Protein AF-A0A482RHT6-F1 (afdb_monomer_lite)

Sequence (111 aa):
MCACRYDETEAVLTPQCARLLAQHAAQAPSSRAPPLADEAAHARLQWDASAHEHYFTYAAGDARASTRKQRTVYCPSPASVSERVQAANAHGFGVSIWELGQAAPFLFNAL

Structure (mmCIF, N/CA/C/O backbone):
data_AF-A0A482RHT6-F1
#
_entry.id   AF-A0A482RHT6-F1
#
loop_
_atom_site.group_PDB
_atom_site.id
_atom_site.type_symbol
_atom_site.label_atom_id
_atom_site.label_alt_id
_atom_site.label_comp_id
_atom_site.label_asym_id
_atom_site.label_entity_id
_atom_site.label_seq_id
_atom_site.pdbx_PDB_ins_code
_atom_site.Cartn_x
_atom_site.Cartn_y
_atom_site.Cartn_z
_atom_site.occupancy
_atom_site.B_iso_or_equiv
_atom_site.auth_seq_id
_atom_site.auth_comp_id
_atom_site.auth_asym_id
_atom_site.auth_atom_id
_atom_site.pdbx_PDB_model_num
ATOM 1 N N . MET A 1 1 ? 29.188 13.190 -9.339 1.00 28.38 1 MET A N 1
ATOM 2 C CA . MET A 1 1 ? 29.291 11.814 -8.809 1.00 28.38 1 MET A CA 1
ATOM 3 C C . MET A 1 1 ? 27.886 11.330 -8.507 1.00 28.38 1 MET A C 1
ATOM 5 O O . MET A 1 1 ? 27.279 11.836 -7.579 1.00 28.38 1 MET A O 1
ATOM 9 N N . CYS A 1 2 ? 27.333 10.444 -9.333 1.00 27.08 2 CYS A N 1
ATOM 10 C CA . CYS A 1 2 ? 26.031 9.828 -9.086 1.00 27.08 2 CYS A CA 1
ATOM 11 C C . CYS A 1 2 ? 26.260 8.318 -9.103 1.00 27.08 2 CYS A C 1
ATOM 13 O O . CYS A 1 2 ? 26.502 7.735 -10.156 1.00 27.08 2 CYS A O 1
ATOM 15 N N . ALA A 1 3 ? 26.307 7.727 -7.916 1.00 29.58 3 ALA A N 1
ATOM 16 C CA . ALA A 1 3 ? 26.429 6.294 -7.720 1.00 29.58 3 ALA A CA 1
ATOM 17 C C . ALA A 1 3 ? 25.350 5.891 -6.718 1.00 29.58 3 ALA A C 1
ATOM 19 O O . ALA A 1 3 ? 25.601 5.784 -5.524 1.00 29.58 3 ALA A O 1
ATOM 20 N N . CYS A 1 4 ? 24.129 5.712 -7.212 1.00 24.69 4 CYS A N 1
ATOM 21 C CA . CYS A 1 4 ? 23.105 4.987 -6.478 1.00 24.69 4 CYS A CA 1
ATOM 22 C C . CYS A 1 4 ? 23.180 3.532 -6.947 1.00 24.69 4 CYS A C 1
ATOM 24 O O . CYS A 1 4 ? 22.621 3.172 -7.980 1.00 24.69 4 CYS A O 1
ATOM 26 N N . ARG A 1 5 ? 23.946 2.718 -6.216 1.00 34.78 5 ARG A N 1
ATOM 27 C CA . ARG A 1 5 ? 23.761 1.264 -6.177 1.00 34.78 5 ARG A CA 1
ATOM 28 C C . ARG A 1 5 ? 22.965 0.939 -4.915 1.00 34.78 5 ARG A C 1
ATOM 30 O O . ARG A 1 5 ? 23.368 1.397 -3.852 1.00 34.78 5 ARG A O 1
ATOM 37 N N . TYR A 1 6 ? 21.912 0.138 -5.044 1.00 30.48 6 TYR A N 1
ATOM 38 C CA . TYR A 1 6 ? 21.394 -0.753 -3.995 1.00 30.48 6 TYR A CA 1
ATOM 39 C C . TYR A 1 6 ? 20.428 -1.744 -4.675 1.00 30.48 6 TYR A C 1
ATOM 41 O O . TYR A 1 6 ? 19.536 -1.290 -5.390 1.00 30.48 6 TYR A O 1
ATOM 49 N N . ASP A 1 7 ? 20.787 -3.018 -4.863 1.00 32.50 7 ASP A N 1
ATOM 50 C CA . ASP A 1 7 ? 20.844 -4.189 -3.951 1.00 32.50 7 ASP A CA 1
ATOM 51 C C . ASP A 1 7 ? 19.462 -4.839 -3.711 1.00 32.50 7 ASP A C 1
ATOM 53 O O . ASP A 1 7 ? 18.446 -4.166 -3.566 1.00 32.50 7 ASP A O 1
ATOM 57 N N . GLU A 1 8 ? 19.431 -6.167 -3.818 1.00 32.78 8 GLU A N 1
ATOM 58 C CA . GLU A 1 8 ? 18.332 -7.022 -4.280 1.00 32.78 8 GLU A CA 1
ATOM 59 C C . GLU A 1 8 ? 17.343 -7.477 -3.181 1.00 32.78 8 GLU A C 1
ATOM 61 O O . GLU A 1 8 ? 16.626 -8.458 -3.385 1.00 32.78 8 GLU A O 1
ATOM 66 N N . THR A 1 9 ? 17.256 -6.792 -2.033 1.00 35.66 9 THR A N 1
ATOM 67 C CA . THR A 1 9 ? 16.593 -7.354 -0.832 1.00 35.66 9 THR A CA 1
ATOM 68 C C . THR A 1 9 ? 15.539 -6.519 -0.101 1.00 35.66 9 THR A C 1
ATOM 70 O O . THR A 1 9 ? 14.846 -7.112 0.721 1.00 35.66 9 THR A O 1
ATOM 73 N N . GLU A 1 10 ? 15.319 -5.223 -0.357 1.00 37.66 10 GLU A N 1
ATOM 74 C CA . GLU A 1 10 ? 14.449 -4.432 0.544 1.00 37.66 10 GLU A CA 1
ATOM 75 C C . GLU A 1 10 ? 13.207 -3.802 -0.102 1.00 37.66 10 GLU A C 1
ATOM 77 O O . GLU A 1 10 ? 13.259 -3.075 -1.095 1.00 37.66 10 GLU A O 1
ATOM 82 N N . ALA A 1 11 ? 12.065 -4.111 0.519 1.00 39.75 11 ALA A N 1
ATOM 83 C CA . ALA A 1 11 ? 10.691 -3.762 0.178 1.00 39.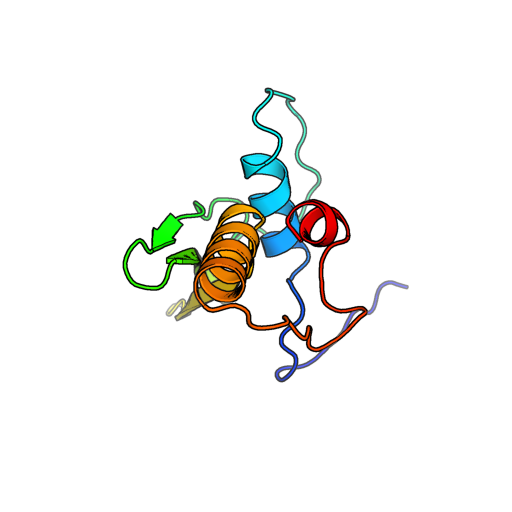75 11 ALA A CA 1
ATOM 84 C C . ALA A 1 11 ? 10.357 -2.273 0.392 1.00 39.75 11 ALA A C 1
ATOM 86 O O . ALA A 1 11 ? 9.360 -1.924 1.018 1.00 39.75 11 ALA A O 1
ATOM 87 N N . VAL A 1 12 ? 11.170 -1.372 -0.155 1.00 49.41 12 VAL A N 1
ATOM 88 C CA . VAL A 1 12 ?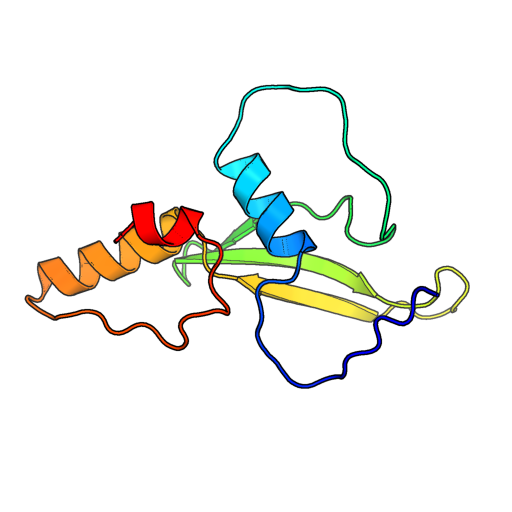 10.850 0.058 -0.185 1.00 49.41 12 VAL A CA 1
ATOM 89 C C . VAL A 1 12 ? 9.943 0.330 -1.383 1.00 49.41 12 VAL A C 1
ATOM 91 O O . VAL A 1 12 ? 10.208 -0.149 -2.490 1.00 49.41 12 VAL A O 1
ATOM 94 N N . LEU A 1 13 ? 8.888 1.134 -1.191 1.00 55.69 13 LEU A N 1
ATOM 95 C CA . LEU A 1 13 ? 8.132 1.724 -2.298 1.00 55.69 13 LEU A CA 1
ATOM 96 C C . LEU A 1 13 ? 9.125 2.350 -3.270 1.00 55.69 13 LEU A C 1
ATOM 98 O O . LEU A 1 13 ? 9.717 3.393 -2.984 1.00 55.69 13 LEU A O 1
ATOM 102 N N . THR A 1 14 ? 9.321 1.717 -4.426 1.00 64.44 14 THR A N 1
ATOM 103 C CA . THR A 1 14 ? 10.275 2.260 -5.386 1.00 64.44 14 THR A CA 1
ATOM 104 C C . THR A 1 14 ? 9.824 3.679 -5.758 1.00 64.44 14 THR A C 1
ATOM 106 O O . THR A 1 14 ? 8.614 3.951 -5.794 1.00 64.44 14 THR A O 1
ATOM 109 N N . PRO A 1 15 ? 10.744 4.604 -6.091 1.00 66.88 15 PRO A N 1
ATOM 110 C CA . PRO A 1 15 ? 10.373 5.952 -6.533 1.00 66.88 15 PRO A CA 1
ATOM 111 C C . PRO A 1 15 ? 9.362 5.951 -7.691 1.00 66.88 15 PRO A C 1
ATOM 113 O O . PRO A 1 15 ? 8.673 6.932 -7.954 1.00 66.88 15 PRO A O 1
ATOM 116 N N . GLN A 1 16 ? 9.269 4.839 -8.413 1.00 66.19 16 GLN A N 1
ATOM 117 C CA . GLN A 1 16 ? 8.269 4.590 -9.432 1.00 66.19 16 GLN A CA 1
ATOM 118 C C . GLN A 1 16 ? 6.892 4.213 -8.877 1.00 66.19 16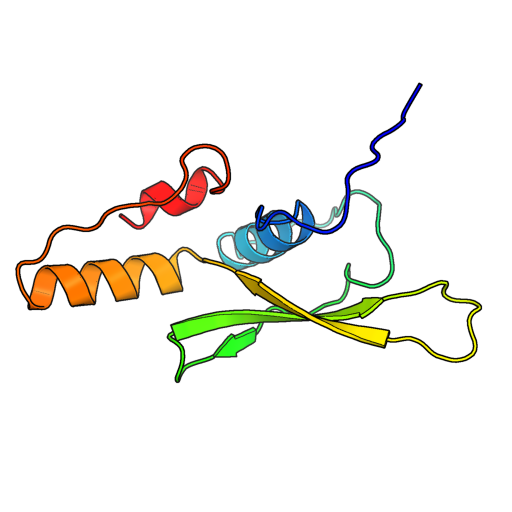 GLN A C 1
ATOM 120 O O . GLN A 1 16 ? 5.914 4.817 -9.312 1.00 66.19 16 GLN A O 1
ATOM 125 N N . CYS A 1 17 ? 6.804 3.294 -7.910 1.00 67.00 17 CYS A N 1
ATOM 126 C CA . CYS A 1 17 ? 5.542 2.974 -7.233 1.00 67.00 17 CYS A CA 1
ATOM 127 C C . CYS A 1 17 ? 4.941 4.235 -6.609 1.00 67.00 17 CYS A C 1
ATOM 129 O O . CYS A 1 17 ? 3.785 4.564 -6.856 1.00 67.00 17 CYS A O 1
ATOM 131 N N . ALA A 1 18 ? 5.760 4.993 -5.871 1.00 65.75 18 ALA A N 1
ATOM 132 C CA . ALA A 1 18 ? 5.332 6.231 -5.228 1.00 65.75 18 ALA A CA 1
ATOM 133 C C . ALA A 1 18 ? 4.804 7.261 -6.243 1.00 65.75 18 ALA A C 1
ATOM 135 O O . ALA A 1 18 ? 3.802 7.921 -5.978 1.00 65.75 18 ALA A O 1
ATOM 136 N N . ARG A 1 19 ? 5.428 7.369 -7.428 1.00 70.88 19 ARG A N 1
ATOM 137 C CA . ARG A 1 19 ? 4.960 8.249 -8.513 1.00 70.88 19 ARG A CA 1
ATOM 138 C C . ARG A 1 19 ? 3.640 7.784 -9.120 1.00 70.88 19 ARG A C 1
ATOM 140 O O . ARG A 1 19 ? 2.745 8.609 -9.260 1.00 70.88 19 ARG A O 1
ATOM 147 N N . LEU A 1 20 ? 3.509 6.503 -9.466 1.00 70.38 20 LEU A N 1
ATOM 148 C CA . LEU A 1 20 ? 2.274 5.959 -10.046 1.00 70.38 20 LEU A CA 1
ATOM 149 C C . LEU A 1 20 ? 1.098 6.104 -9.073 1.00 70.38 20 LEU A C 1
ATOM 151 O O . LEU A 1 20 ? 0.015 6.535 -9.464 1.00 70.38 20 LEU A O 1
ATOM 155 N N . LEU A 1 21 ? 1.334 5.827 -7.790 1.00 71.25 21 LEU A N 1
ATOM 156 C CA . LEU A 1 21 ? 0.354 6.022 -6.726 1.00 71.25 21 LEU A CA 1
ATOM 157 C C . LEU A 1 21 ? -0.015 7.495 -6.542 1.00 71.25 21 LEU A C 1
ATOM 159 O O . LEU A 1 21 ? -1.197 7.810 -6.449 1.00 71.25 21 LEU A O 1
ATOM 163 N N . ALA A 1 22 ? 0.964 8.403 -6.540 1.00 65.81 22 ALA A N 1
ATOM 164 C CA . ALA A 1 22 ? 0.705 9.836 -6.439 1.00 65.81 22 ALA A CA 1
ATOM 165 C C . ALA A 1 22 ? -0.064 10.373 -7.657 1.00 65.81 22 ALA A C 1
ATOM 167 O O . ALA A 1 22 ? -0.983 11.162 -7.484 1.00 65.81 22 ALA A O 1
ATOM 168 N N . GLN A 1 23 ? 0.253 9.925 -8.875 1.00 68.44 23 GLN A N 1
ATOM 169 C CA . GLN A 1 23 ? -0.493 10.277 -10.091 1.00 68.44 23 GLN A CA 1
ATOM 170 C C . GLN A 1 23 ? -1.942 9.788 -10.030 1.00 68.44 23 GLN A C 1
ATOM 172 O O . GLN A 1 23 ? -2.854 10.507 -10.430 1.00 68.44 23 GLN A O 1
ATOM 177 N N . HIS A 1 24 ? -2.158 8.578 -9.512 1.00 62.56 24 HIS A N 1
ATOM 178 C CA . HIS A 1 24 ? -3.496 8.024 -9.350 1.00 62.56 24 HIS A CA 1
ATOM 179 C C . HIS A 1 24 ? -4.283 8.717 -8.227 1.00 62.56 24 HIS A C 1
ATOM 181 O O . HIS A 1 24 ? -5.485 8.925 -8.360 1.00 62.56 24 HIS A O 1
ATOM 187 N N . ALA A 1 25 ? -3.614 9.114 -7.141 1.00 56.12 25 ALA A N 1
ATOM 188 C CA . ALA A 1 25 ? -4.211 9.899 -6.062 1.00 56.12 25 ALA A CA 1
ATOM 189 C C . ALA A 1 25 ? -4.507 11.349 -6.485 1.00 56.12 25 ALA A C 1
ATOM 191 O O . ALA A 1 25 ? -5.466 11.950 -6.011 1.00 56.12 25 ALA A O 1
ATOM 192 N N . ALA A 1 26 ? -3.698 11.909 -7.385 1.00 53.38 26 ALA A N 1
ATOM 193 C CA . ALA A 1 26 ? -3.760 13.297 -7.818 1.00 53.38 26 ALA A CA 1
ATOM 194 C C . ALA A 1 26 ? -4.317 13.446 -9.237 1.00 53.38 26 ALA A C 1
ATOM 196 O O . ALA A 1 26 ? -3.778 14.253 -9.986 1.00 53.38 26 ALA A O 1
ATOM 197 N N . GLN A 1 27 ? -5.355 12.695 -9.633 1.00 45.12 27 GLN A N 1
ATOM 198 C CA . GLN A 1 27 ? -6.000 12.853 -10.946 1.00 45.12 27 GLN A CA 1
ATOM 199 C C . GLN A 1 27 ? -6.480 14.307 -11.181 1.00 45.12 27 GLN A C 1
ATOM 201 O O . GLN A 1 27 ? -7.626 14.668 -10.935 1.00 45.12 27 GLN A O 1
ATOM 206 N N . ALA A 1 28 ? -5.563 15.125 -11.694 1.00 32.62 28 ALA A N 1
ATOM 207 C CA . ALA A 1 28 ? -5.694 16.412 -12.351 1.00 32.62 28 ALA A CA 1
ATOM 208 C C . ALA A 1 28 ? -4.571 16.470 -13.411 1.00 32.62 28 ALA A C 1
ATOM 210 O O . ALA A 1 28 ? -3.448 16.020 -13.154 1.00 32.62 28 ALA A O 1
ATOM 211 N N . PRO A 1 29 ? -4.842 16.970 -14.627 1.00 41.91 29 PRO A N 1
ATOM 212 C CA . PRO A 1 29 ? -3.926 16.830 -15.748 1.00 41.91 29 PRO A CA 1
ATOM 213 C C . PRO A 1 29 ? -2.801 17.861 -15.625 1.00 41.91 29 PRO A C 1
ATOM 215 O O . PRO A 1 29 ? -3.055 19.062 -15.594 1.00 41.91 29 PRO A O 1
ATOM 218 N N . SER A 1 30 ? -1.541 17.426 -15.595 1.00 39.44 30 SER A N 1
ATOM 219 C CA . SER A 1 30 ? -0.416 18.341 -15.800 1.00 39.44 30 SER A CA 1
ATOM 220 C C . SER A 1 30 ? 0.734 17.656 -16.530 1.00 39.44 30 SER A C 1
ATOM 222 O O . SER A 1 30 ? 1.200 16.570 -16.191 1.00 39.44 30 SER A O 1
ATOM 224 N N . SER A 1 31 ? 1.145 18.324 -17.598 1.00 39.44 31 SER A N 1
ATOM 225 C CA . SER A 1 31 ? 1.848 17.851 -18.783 1.00 39.44 31 SER A CA 1
ATOM 226 C C . SER A 1 31 ? 3.372 17.792 -18.645 1.00 39.44 31 SER A C 1
ATOM 228 O O . SER A 1 31 ? 4.087 18.253 -19.537 1.00 39.44 31 SER A O 1
ATOM 230 N N . ARG A 1 32 ? 3.921 17.265 -17.544 1.00 40.16 32 ARG A N 1
ATOM 231 C CA . ARG A 1 32 ? 5.388 17.159 -17.433 1.00 40.16 32 ARG A CA 1
ATOM 232 C C . ARG A 1 32 ? 5.852 16.038 -16.505 1.00 40.16 32 ARG A C 1
ATOM 234 O O . ARG A 1 32 ? 5.937 16.218 -15.296 1.00 40.16 32 ARG A O 1
ATOM 241 N N . ALA A 1 33 ? 6.211 14.893 -17.083 1.00 43.22 33 ALA A N 1
ATOM 242 C CA . ALA A 1 33 ? 6.933 13.837 -16.374 1.00 43.22 33 ALA A CA 1
ATOM 243 C C . ALA A 1 33 ? 8.461 14.076 -16.472 1.00 43.22 33 ALA A C 1
ATOM 245 O O . ALA A 1 33 ? 8.953 14.317 -17.578 1.00 43.22 33 ALA A O 1
ATOM 246 N N . PRO A 1 34 ? 9.225 14.041 -15.359 1.00 36.59 34 PRO A N 1
ATOM 247 C CA . PRO A 1 34 ? 10.688 14.096 -15.384 1.00 36.59 34 PRO A CA 1
ATOM 248 C C . PRO A 1 34 ? 11.297 12.726 -15.757 1.00 36.59 34 PRO A C 1
ATOM 250 O O . PRO A 1 34 ? 10.634 11.697 -15.595 1.00 36.59 34 PRO A O 1
ATOM 253 N N . PRO A 1 35 ? 12.545 12.693 -16.261 1.00 46.25 35 PRO A N 1
ATOM 254 C CA . PRO A 1 35 ? 13.060 11.549 -17.008 1.00 46.25 35 PRO A CA 1
ATOM 255 C C . PRO A 1 35 ? 13.578 10.407 -16.106 1.00 46.25 35 PRO A C 1
ATOM 257 O O . PRO A 1 35 ? 14.119 10.665 -15.033 1.00 46.25 35 PRO A O 1
ATOM 260 N N . LEU A 1 36 ? 13.484 9.170 -16.634 1.00 43.66 36 LEU A N 1
ATOM 261 C CA . LEU A 1 36 ? 14.075 7.874 -16.205 1.00 43.66 36 LEU A CA 1
ATOM 262 C C . LEU A 1 36 ? 13.248 7.041 -15.178 1.00 43.66 36 LEU A C 1
ATOM 264 O O . LEU A 1 36 ? 12.692 7.579 -14.218 1.00 43.66 36 LEU A O 1
ATOM 268 N N . ALA A 1 37 ? 13.090 5.710 -15.291 1.00 43.81 37 ALA A N 1
ATOM 269 C CA . ALA A 1 37 ? 13.697 4.674 -16.142 1.00 43.81 37 ALA A CA 1
ATOM 270 C C . ALA A 1 37 ? 12.672 4.035 -17.116 1.00 43.81 37 ALA A C 1
ATOM 272 O O . ALA A 1 37 ? 11.524 3.778 -16.751 1.00 43.81 37 ALA A O 1
ATOM 273 N N . ASP A 1 38 ? 13.110 3.801 -18.352 1.00 47.91 38 ASP A N 1
ATOM 274 C CA . ASP A 1 38 ? 12.280 3.700 -19.567 1.00 47.91 38 ASP A CA 1
ATOM 275 C C . ASP A 1 38 ? 11.285 2.520 -19.599 1.00 47.91 38 ASP A C 1
ATOM 277 O O . ASP A 1 38 ? 10.193 2.633 -20.147 1.00 47.91 38 ASP A O 1
ATOM 281 N N . GLU A 1 39 ? 11.592 1.384 -18.964 1.00 50.59 39 GLU A N 1
ATOM 282 C CA . GLU A 1 39 ? 10.776 0.173 -19.177 1.00 50.59 39 GLU A CA 1
ATOM 283 C C . GLU A 1 39 ? 9.476 0.122 -18.362 1.00 50.59 39 GLU A C 1
ATOM 285 O O . GLU A 1 39 ? 8.528 -0.567 -18.739 1.00 50.59 39 GLU A O 1
ATOM 290 N N . ALA A 1 40 ? 9.397 0.868 -17.262 1.00 50.16 40 ALA A N 1
ATOM 291 C CA . ALA A 1 40 ? 8.238 0.852 -16.372 1.00 50.16 40 ALA A CA 1
ATOM 292 C C . ALA A 1 40 ? 7.486 2.196 -16.342 1.00 50.16 40 ALA A C 1
ATOM 294 O O . ALA A 1 40 ? 6.430 2.305 -15.720 1.00 50.16 40 ALA A O 1
ATOM 295 N N . ALA A 1 41 ? 8.001 3.235 -17.012 1.00 50.91 41 ALA A N 1
ATOM 296 C CA . ALA A 1 41 ? 7.363 4.554 -17.097 1.00 50.91 41 ALA A CA 1
ATOM 297 C C . ALA A 1 41 ? 5.97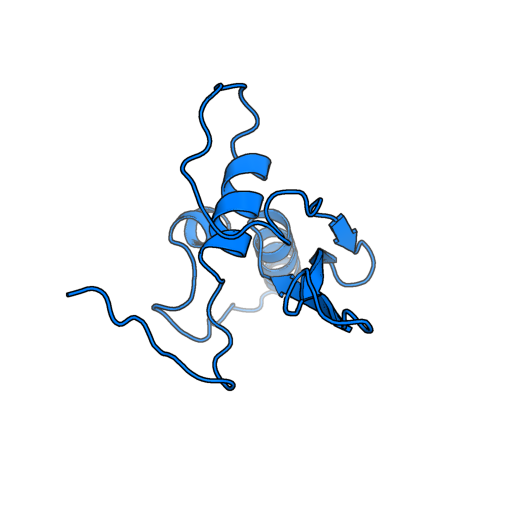3 4.515 -17.769 1.00 50.91 41 ALA A C 1
ATOM 299 O O . ALA A 1 41 ? 5.172 5.429 -17.590 1.00 50.91 41 ALA A O 1
ATOM 300 N N . HIS A 1 42 ? 5.677 3.431 -18.493 1.00 54.91 42 HIS A N 1
ATOM 301 C CA . HIS A 1 42 ? 4.397 3.168 -19.149 1.00 54.91 42 HIS A CA 1
ATOM 302 C C . HIS A 1 42 ? 3.551 2.090 -18.448 1.00 54.91 42 HIS A C 1
ATOM 304 O O . HIS A 1 42 ? 2.492 1.718 -18.960 1.00 54.91 42 HIS A O 1
ATOM 310 N N . ALA A 1 43 ? 3.997 1.562 -17.303 1.00 67.06 43 ALA A N 1
ATOM 311 C CA . ALA A 1 43 ? 3.250 0.540 -16.581 1.00 67.06 43 ALA A CA 1
ATOM 312 C C . ALA A 1 43 ? 1.974 1.146 -15.979 1.00 67.06 43 ALA A C 1
ATOM 314 O O . ALA A 1 43 ? 2.011 2.161 -15.282 1.00 67.06 43 ALA A O 1
ATOM 315 N N . ARG A 1 44 ? 0.828 0.520 -16.260 1.00 77.44 44 ARG A N 1
ATOM 316 C CA . ARG A 1 44 ? -0.462 0.931 -15.700 1.00 77.44 44 ARG A CA 1
ATOM 317 C C . ARG A 1 44 ? -0.616 0.311 -14.320 1.00 77.44 44 ARG A C 1
ATOM 319 O O . ARG A 1 44 ? -0.464 -0.900 -14.177 1.00 77.44 44 ARG A O 1
ATOM 326 N N . LEU A 1 45 ? -0.945 1.140 -13.336 1.00 81.00 45 LEU A N 1
ATOM 327 C CA . LEU A 1 45 ? -1.337 0.665 -12.018 1.00 81.00 45 LEU A CA 1
ATOM 328 C C . LEU A 1 45 ? -2.697 -0.043 -12.122 1.00 81.00 45 LEU A C 1
ATOM 330 O O . LEU A 1 45 ? -3.614 0.459 -12.774 1.00 81.00 45 LEU A O 1
ATOM 334 N N . GLN A 1 46 ? -2.805 -1.215 -11.511 1.00 86.00 46 GLN A N 1
ATOM 335 C CA . GLN A 1 46 ? -3.982 -2.076 -11.520 1.00 86.00 46 GLN A CA 1
ATOM 336 C C . GLN A 1 46 ? -4.425 -2.340 -10.083 1.00 86.00 46 GLN A C 1
ATOM 338 O O . GLN A 1 46 ? -3.587 -2.473 -9.195 1.00 86.00 46 GLN A O 1
ATOM 343 N N . TRP A 1 47 ? -5.737 -2.403 -9.862 1.00 88.94 47 TRP A N 1
ATOM 344 C CA . TRP A 1 47 ? -6.329 -2.785 -8.583 1.00 88.94 47 TRP A CA 1
ATOM 345 C C . TRP A 1 47 ? -6.667 -4.274 -8.596 1.00 88.94 47 TRP A C 1
ATOM 347 O O . TRP A 1 47 ? -7.398 -4.735 -9.477 1.00 88.94 47 TRP A O 1
ATOM 357 N N . ASP A 1 48 ? -6.151 -5.017 -7.624 1.00 90.75 48 ASP A N 1
ATOM 358 C CA . ASP A 1 48 ? -6.598 -6.369 -7.322 1.00 90.75 48 ASP A CA 1
ATOM 359 C C . ASP A 1 48 ? -7.709 -6.297 -6.270 1.00 90.75 48 ASP A C 1
ATOM 361 O O . ASP A 1 48 ? -7.457 -6.045 -5.093 1.00 90.75 48 ASP A O 1
ATOM 365 N N . ALA A 1 49 ? -8.950 -6.527 -6.701 1.00 91.50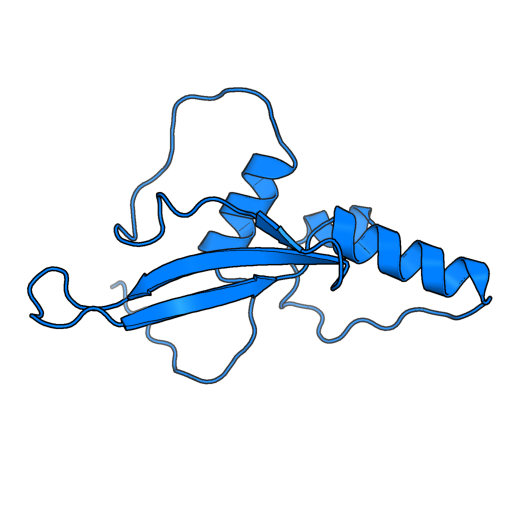 49 ALA A N 1
ATOM 366 C CA . ALA A 1 49 ? -10.115 -6.485 -5.822 1.00 91.50 49 ALA A CA 1
ATOM 367 C C . ALA A 1 49 ? -10.191 -7.659 -4.835 1.00 91.50 49 ALA A C 1
ATOM 369 O O . ALA A 1 49 ? -10.954 -7.585 -3.882 1.00 91.50 49 ALA A O 1
ATOM 370 N N . SER A 1 50 ? -9.437 -8.738 -5.062 1.00 94.00 50 SER A N 1
ATOM 371 C CA . SER A 1 50 ? -9.398 -9.887 -4.151 1.00 94.00 50 SER A CA 1
ATOM 372 C C . SER A 1 50 ? -8.375 -9.692 -3.032 1.00 94.00 50 SER A C 1
ATOM 374 O O . SER A 1 50 ? -8.643 -10.026 -1.881 1.00 94.00 50 SER A O 1
ATOM 376 N N . ALA A 1 51 ? -7.218 -9.110 -3.361 1.00 91.62 51 ALA A N 1
ATOM 377 C CA . ALA A 1 51 ? -6.153 -8.805 -2.406 1.00 91.62 51 ALA A CA 1
ATOM 378 C C . ALA A 1 51 ? -6.286 -7.408 -1.775 1.00 91.62 51 ALA A C 1
ATOM 380 O O . ALA A 1 51 ? -5.563 -7.077 -0.827 1.00 91.62 51 ALA A O 1
ATOM 381 N N . HIS A 1 52 ? -7.197 -6.586 -2.305 1.00 92.00 52 HIS A N 1
ATOM 382 C CA . HIS A 1 52 ? -7.394 -5.198 -1.906 1.00 92.00 52 HIS A CA 1
ATOM 383 C C . HIS A 1 52 ? -6.076 -4.407 -1.967 1.00 92.00 52 HIS A C 1
ATOM 385 O O . HIS A 1 52 ? -5.671 -3.750 -1.002 1.00 92.00 52 HIS A O 1
ATOM 391 N N . GLU A 1 53 ? -5.342 -4.539 -3.076 1.00 89.44 53 GLU A N 1
ATOM 392 C CA . GLU A 1 53 ? -4.015 -3.943 -3.259 1.00 89.44 53 GLU A CA 1
ATOM 393 C C . GLU A 1 53 ? -3.773 -3.485 -4.703 1.00 89.44 53 GLU A C 1
ATOM 395 O O . GLU A 1 53 ? -4.340 -4.019 -5.657 1.00 89.44 53 GLU A O 1
ATOM 400 N N . HIS A 1 54 ? -2.916 -2.473 -4.865 1.00 86.38 54 HIS A N 1
ATOM 401 C CA . HIS A 1 54 ? -2.458 -2.038 -6.177 1.00 86.38 54 HIS A CA 1
ATOM 402 C C . HIS A 1 54 ? -1.176 -2.755 -6.597 1.00 86.38 54 HIS A C 1
ATOM 404 O O . HIS A 1 54 ? -0.235 -2.915 -5.817 1.00 86.38 54 HIS A O 1
ATOM 410 N N . TYR A 1 55 ? -1.104 -3.087 -7.880 1.00 85.81 55 TYR A N 1
ATOM 411 C CA . TYR A 1 55 ? 0.082 -3.664 -8.490 1.00 85.81 55 TYR A CA 1
ATOM 412 C C . TYR A 1 55 ? 0.329 -3.097 -9.885 1.00 85.81 55 TYR A C 1
ATOM 414 O O . TYR A 1 55 ? -0.541 -2.482 -10.501 1.00 85.81 55 TYR A O 1
ATOM 422 N N . PHE A 1 56 ? 1.531 -3.301 -10.406 1.00 83.06 56 PHE A N 1
ATOM 423 C CA . PHE A 1 56 ? 1.826 -3.088 -11.818 1.00 83.06 56 PHE A CA 1
ATOM 424 C C . PHE A 1 56 ? 2.865 -4.095 -12.292 1.00 83.06 56 PHE A C 1
ATOM 426 O O . PHE A 1 56 ? 3.664 -4.612 -11.510 1.00 83.06 56 PHE A O 1
ATOM 433 N N . THR A 1 57 ? 2.861 -4.359 -13.594 1.00 81.88 57 THR A N 1
ATOM 434 C CA . THR A 1 57 ? 3.826 -5.252 -14.236 1.00 81.88 57 THR A CA 1
ATOM 435 C C . THR A 1 57 ? 4.651 -4.473 -15.246 1.00 81.88 57 THR A C 1
ATOM 437 O O . THR A 1 57 ? 4.120 -3.638 -15.980 1.00 81.88 57 THR A O 1
ATOM 440 N N . TYR A 1 58 ? 5.952 -4.739 -15.277 1.00 76.69 58 TYR A N 1
ATOM 441 C CA . TYR A 1 58 ? 6.876 -4.142 -16.227 1.00 76.69 58 TYR A CA 1
ATOM 442 C C . TYR A 1 58 ? 7.885 -5.173 -16.738 1.00 76.69 58 TYR A C 1
ATOM 444 O O . TYR A 1 58 ? 8.230 -6.138 -16.051 1.00 76.69 58 TYR A O 1
ATOM 452 N N . ALA A 1 59 ? 8.374 -4.958 -17.959 1.00 76.81 59 ALA A N 1
ATOM 453 C CA . ALA A 1 59 ? 9.515 -5.699 -18.471 1.00 76.81 59 ALA A CA 1
ATOM 454 C C . ALA A 1 59 ? 10.782 -5.175 -17.790 1.00 76.81 59 ALA A C 1
ATOM 456 O O . ALA A 1 59 ? 10.965 -3.968 -17.690 1.00 76.81 59 ALA A O 1
ATOM 457 N N . ALA A 1 60 ? 11.630 -6.073 -17.304 1.00 70.44 60 ALA A N 1
ATOM 458 C CA . ALA A 1 60 ? 12.915 -5.741 -16.721 1.00 70.44 60 ALA A CA 1
ATOM 459 C C . ALA A 1 60 ? 14.036 -6.433 -17.501 1.00 70.44 60 ALA A C 1
ATOM 461 O O . ALA A 1 60 ? 14.024 -7.656 -17.690 1.00 70.44 60 ALA A O 1
ATOM 462 N N . GLY A 1 61 ? 15.033 -5.654 -17.907 1.00 63.06 61 GLY A N 1
ATOM 463 C CA . GLY A 1 61 ? 16.268 -6.142 -18.511 1.00 63.06 61 GLY A CA 1
ATOM 464 C C . GLY A 1 61 ? 16.922 -5.080 -19.388 1.00 63.06 61 GLY A C 1
ATOM 465 O O . GLY A 1 61 ? 16.443 -3.956 -19.489 1.00 63.06 61 GLY A O 1
ATOM 466 N N . ASP A 1 62 ? 18.034 -5.427 -20.033 1.00 63.69 62 ASP A N 1
ATOM 467 C CA . ASP A 1 62 ? 18.556 -4.594 -21.117 1.00 63.69 62 ASP A CA 1
ATOM 468 C C . ASP A 1 62 ? 17.563 -4.648 -22.289 1.00 63.69 62 ASP A C 1
ATOM 470 O O . ASP A 1 62 ? 17.177 -5.734 -22.732 1.00 63.69 62 ASP A O 1
ATOM 474 N N . ALA A 1 63 ? 17.173 -3.487 -22.820 1.00 63.91 63 ALA A N 1
ATOM 475 C CA . ALA A 1 63 ? 16.309 -3.380 -23.993 1.00 63.91 63 ALA A CA 1
ATOM 476 C C . ALA A 1 63 ? 16.858 -4.149 -25.214 1.00 63.91 63 ALA A C 1
ATOM 478 O O . ALA A 1 63 ? 16.088 -4.487 -26.116 1.00 63.91 63 ALA A O 1
ATOM 479 N N . ARG A 1 64 ? 18.172 -4.430 -25.237 1.00 59.19 64 ARG A N 1
ATOM 480 C CA . ARG A 1 64 ? 18.889 -5.192 -26.271 1.00 59.19 64 ARG A CA 1
ATOM 481 C C . ARG A 1 64 ? 19.011 -6.696 -25.982 1.00 59.19 64 ARG A C 1
ATOM 483 O O . ARG A 1 64 ? 19.510 -7.423 -26.839 1.00 59.19 64 ARG A O 1
ATOM 490 N N . ALA A 1 65 ? 18.586 -7.180 -24.814 1.00 63.84 65 ALA A N 1
ATOM 491 C CA . ALA A 1 65 ? 18.624 -8.603 -24.484 1.00 63.84 65 ALA A CA 1
ATOM 492 C C . ALA A 1 65 ? 17.485 -9.365 -25.184 1.00 63.84 65 ALA A C 1
ATOM 494 O O . ALA A 1 65 ? 16.341 -8.914 -25.220 1.00 63.84 65 ALA A O 1
ATOM 495 N N . SER A 1 66 ? 17.787 -10.558 -25.704 1.00 61.44 66 SER A N 1
ATOM 496 C CA . SER A 1 66 ? 16.824 -11.408 -26.424 1.00 61.44 66 SER A CA 1
ATOM 497 C C . SER A 1 66 ? 15.691 -11.949 -25.544 1.00 61.44 66 SER A C 1
ATOM 499 O O . SER A 1 66 ? 14.681 -12.413 -26.062 1.00 61.44 66 SER A O 1
ATOM 501 N N . THR A 1 67 ? 15.839 -11.894 -24.218 1.00 63.38 67 THR A N 1
ATOM 502 C CA . THR A 1 67 ? 14.822 -12.323 -23.252 1.00 63.38 67 THR A CA 1
ATOM 503 C C . THR A 1 67 ? 14.630 -11.231 -22.204 1.00 63.38 67 THR A C 1
ATOM 505 O O . THR A 1 67 ? 15.511 -11.011 -21.374 1.00 63.38 67 THR A O 1
ATOM 508 N N . ARG A 1 68 ? 13.479 -10.546 -22.221 1.00 67.00 68 ARG A N 1
ATOM 509 C CA . ARG A 1 68 ? 13.079 -9.633 -21.137 1.00 67.00 68 ARG A CA 1
ATOM 510 C C . ARG A 1 68 ? 12.305 -10.399 -20.074 1.00 67.00 68 ARG A C 1
ATOM 512 O O . ARG A 1 68 ? 11.380 -11.143 -20.399 1.00 67.00 68 ARG A O 1
ATOM 519 N N . LYS A 1 69 ? 12.649 -10.197 -18.803 1.00 76.25 69 LYS A N 1
ATOM 520 C CA . LYS A 1 69 ? 11.945 -10.827 -17.682 1.00 76.25 69 LYS A CA 1
ATOM 521 C C . LYS A 1 69 ? 10.809 -9.914 -17.233 1.00 76.25 69 LYS A C 1
ATOM 523 O O . LYS A 1 69 ? 11.056 -8.767 -16.883 1.00 76.25 69 LYS A O 1
ATOM 528 N N . GLN A 1 70 ? 9.576 -10.409 -17.218 1.00 79.50 70 GLN A N 1
ATOM 529 C CA . GLN A 1 70 ? 8.459 -9.671 -16.623 1.00 79.50 70 GLN A CA 1
ATOM 530 C C . GLN A 1 70 ? 8.597 -9.664 -15.097 1.00 79.50 70 GLN A C 1
ATOM 532 O O . GLN A 1 70 ? 8.939 -10.685 -14.495 1.00 79.50 70 GLN A O 1
ATOM 537 N N . ARG A 1 71 ? 8.360 -8.509 -14.476 1.00 80.88 71 ARG A N 1
ATOM 538 C CA . ARG A 1 71 ? 8.330 -8.331 -13.022 1.00 80.88 71 ARG A CA 1
ATOM 539 C C . ARG A 1 71 ? 7.028 -7.652 -12.626 1.00 80.88 71 ARG A C 1
ATOM 541 O O . ARG A 1 71 ? 6.654 -6.647 -13.226 1.00 80.88 71 ARG A O 1
ATOM 548 N N . THR A 1 72 ? 6.383 -8.182 -11.597 1.00 82.88 72 THR A N 1
ATOM 549 C CA . THR A 1 72 ? 5.178 -7.604 -10.998 1.00 82.88 72 THR A CA 1
ATOM 550 C C . THR A 1 72 ? 5.524 -7.071 -9.618 1.00 82.88 72 THR A C 1
ATOM 552 O O . THR A 1 72 ? 6.203 -7.747 -8.847 1.00 82.88 72 THR A O 1
ATOM 555 N N . VAL A 1 73 ? 5.089 -5.849 -9.326 1.00 82.38 73 VAL A N 1
ATOM 556 C CA . VAL A 1 73 ? 5.318 -5.174 -8.047 1.00 82.38 73 VAL A CA 1
ATOM 557 C C . VAL A 1 73 ? 3.974 -4.873 -7.415 1.00 82.38 73 VAL A C 1
ATOM 559 O O . VAL A 1 73 ? 3.121 -4.260 -8.054 1.00 82.38 73 VAL A O 1
ATOM 562 N N . TYR A 1 74 ? 3.824 -5.293 -6.164 1.00 85.00 74 TYR A N 1
ATOM 563 C CA . TYR A 1 74 ? 2.684 -5.009 -5.300 1.00 85.00 74 TYR A CA 1
ATOM 564 C C . TYR A 1 74 ? 3.094 -3.921 -4.320 1.00 85.00 74 TYR A C 1
ATOM 566 O O . TYR A 1 74 ? 4.226 -3.929 -3.825 1.00 85.00 74 TYR A O 1
ATOM 574 N N . CYS A 1 75 ? 2.224 -2.941 -4.101 1.00 81.88 75 CYS A N 1
ATOM 575 C CA . CYS A 1 75 ? 2.562 -1.825 -3.236 1.00 81.88 75 CYS A CA 1
ATOM 576 C C . CYS A 1 75 ? 1.342 -1.227 -2.526 1.00 81.88 75 CYS A C 1
ATOM 578 O O . CYS A 1 75 ? 0.256 -1.135 -3.113 1.00 81.88 75 CYS A O 1
ATOM 580 N N . PRO A 1 76 ? 1.528 -0.734 -1.286 1.00 86.62 76 PRO A N 1
ATOM 581 C CA . PRO A 1 76 ? 0.462 -0.084 -0.550 1.00 86.62 76 PRO A CA 1
ATOM 582 C C . PRO A 1 76 ? 0.081 1.247 -1.204 1.00 86.62 76 PRO A C 1
ATOM 584 O O . PRO A 1 76 ? 0.919 2.033 -1.638 1.00 86.62 76 PRO A O 1
ATOM 587 N N . SER A 1 77 ? -1.217 1.510 -1.214 1.00 85.88 77 SER A N 1
ATOM 588 C CA . SER A 1 77 ? -1.886 2.685 -1.762 1.00 85.88 77 SER A CA 1
ATOM 589 C C . SER A 1 77 ? -2.825 3.287 -0.712 1.00 85.88 77 SER A C 1
ATOM 591 O O . SER A 1 77 ? -3.210 2.578 0.218 1.00 85.88 77 SER A O 1
ATOM 593 N N . PRO A 1 78 ? -3.279 4.545 -0.857 1.00 87.00 78 PRO A N 1
ATOM 594 C CA . PRO A 1 78 ? -4.253 5.116 0.074 1.00 87.00 78 PRO A CA 1
ATOM 595 C C . PRO A 1 78 ? -5.532 4.275 0.174 1.00 87.00 78 PRO A C 1
ATOM 597 O O . PRO A 1 78 ? -6.040 4.063 1.268 1.00 87.00 78 PRO A O 1
ATOM 600 N N . ALA A 1 79 ? -6.004 3.728 -0.952 1.00 88.44 79 ALA A N 1
ATOM 601 C CA . ALA A 1 79 ? -7.164 2.838 -0.983 1.00 88.44 79 ALA A CA 1
ATOM 602 C C . ALA A 1 79 ? -6.915 1.548 -0.184 1.00 88.44 79 ALA A C 1
ATOM 604 O O . ALA A 1 79 ? -7.672 1.226 0.726 1.00 88.44 79 ALA A O 1
ATOM 605 N N . SER A 1 80 ? -5.807 0.854 -0.459 1.00 90.88 80 SER A N 1
ATOM 606 C CA . SER A 1 80 ? -5.475 -0.408 0.215 1.00 90.88 80 SER A CA 1
ATOM 607 C C . SER A 1 80 ? -5.204 -0.237 1.714 1.00 90.88 80 SER A C 1
ATOM 609 O O . SER A 1 80 ? -5.488 -1.146 2.494 1.00 90.88 80 SER A O 1
ATOM 611 N N . VAL A 1 81 ? -4.648 0.909 2.128 1.00 92.19 81 VAL A N 1
ATOM 612 C CA . VAL A 1 81 ? -4.469 1.265 3.544 1.00 92.19 81 VAL A CA 1
ATOM 613 C C . VAL A 1 81 ? -5.822 1.555 4.187 1.00 92.19 81 VAL A C 1
ATOM 615 O O . VAL A 1 81 ? -6.135 0.951 5.210 1.00 92.19 81 VAL A O 1
ATOM 618 N N . SER A 1 82 ? -6.651 2.397 3.563 1.00 93.62 82 SER A N 1
ATOM 619 C CA . SER A 1 82 ? -7.966 2.760 4.099 1.00 93.62 82 SER A CA 1
ATOM 620 C C . SER A 1 82 ? -8.861 1.537 4.300 1.00 93.62 82 SER A C 1
ATOM 622 O O . SER A 1 82 ? -9.472 1.398 5.355 1.00 93.62 82 SER A O 1
ATOM 624 N N . GLU A 1 83 ? -8.892 0.603 3.349 1.00 94.88 83 GLU A N 1
ATOM 625 C CA . GLU A 1 83 ? -9.695 -0.620 3.480 1.00 94.88 83 GLU A CA 1
ATOM 626 C C . GLU A 1 83 ? -9.210 -1.525 4.624 1.00 94.88 83 GLU A C 1
ATOM 628 O O . GLU A 1 83 ? -10.026 -2.073 5.367 1.00 94.88 83 GLU A O 1
ATOM 633 N N . ARG A 1 84 ? -7.892 -1.628 4.846 1.00 95.31 84 ARG A N 1
ATOM 634 C CA . ARG A 1 84 ? -7.334 -2.378 5.989 1.00 95.31 84 ARG A CA 1
ATOM 635 C C . ARG A 1 84 ? -7.656 -1.709 7.324 1.00 95.31 84 ARG A C 1
ATOM 637 O O . ARG A 1 84 ? -7.986 -2.402 8.283 1.00 95.31 84 ARG A O 1
ATOM 644 N N . VAL A 1 85 ? -7.606 -0.379 7.385 1.00 95.69 85 VAL A N 1
ATOM 645 C CA . VAL A 1 85 ? -7.992 0.395 8.575 1.00 95.69 85 VAL A CA 1
ATOM 646 C C . VAL A 1 85 ? -9.486 0.243 8.861 1.00 95.69 85 VAL A C 1
ATOM 648 O O . VAL A 1 85 ? -9.871 0.005 10.003 1.00 95.69 85 VAL A O 1
ATOM 651 N N . GLN A 1 86 ? -10.339 0.304 7.836 1.00 95.69 86 GLN A N 1
ATOM 652 C CA . GLN A 1 86 ? -11.778 0.065 7.975 1.00 95.69 86 GLN A CA 1
ATOM 653 C C . GLN A 1 86 ? -12.069 -1.344 8.498 1.00 95.69 86 GLN A C 1
ATOM 655 O O . GLN A 1 86 ? -12.876 -1.495 9.414 1.00 95.69 86 GLN A O 1
ATOM 660 N N . ALA A 1 87 ? -11.381 -2.362 7.973 1.00 95.88 87 ALA A N 1
ATOM 661 C CA . ALA A 1 87 ? -11.502 -3.731 8.462 1.00 95.88 87 ALA A CA 1
ATOM 662 C C . ALA A 1 87 ? -11.066 -3.853 9.932 1.00 95.88 87 ALA A C 1
ATOM 664 O O . ALA A 1 87 ? -11.787 -4.437 10.739 1.00 95.88 87 ALA A O 1
ATOM 665 N N . ALA A 1 88 ? -9.933 -3.255 10.313 1.00 97.06 88 ALA A N 1
ATOM 666 C CA . ALA A 1 88 ? -9.476 -3.243 11.703 1.00 97.06 88 ALA A CA 1
ATOM 667 C C . ALA A 1 88 ? -10.500 -2.566 12.630 1.00 97.06 88 ALA A C 1
ATOM 669 O O . ALA A 1 88 ? -10.891 -3.147 13.644 1.00 97.06 88 ALA A O 1
ATOM 670 N N . ASN A 1 89 ? -11.013 -1.397 12.237 1.00 96.25 89 ASN A N 1
ATOM 671 C CA . ASN A 1 89 ? -12.030 -0.661 12.986 1.00 96.25 89 ASN A CA 1
ATOM 672 C C . ASN A 1 89 ? -13.329 -1.461 13.149 1.00 96.25 89 ASN A C 1
ATOM 674 O O . ASN A 1 89 ? -13.894 -1.486 14.241 1.00 96.25 89 ASN A O 1
ATOM 678 N N . ALA A 1 90 ? -13.783 -2.156 12.100 1.00 97.56 90 ALA A N 1
ATOM 679 C CA . ALA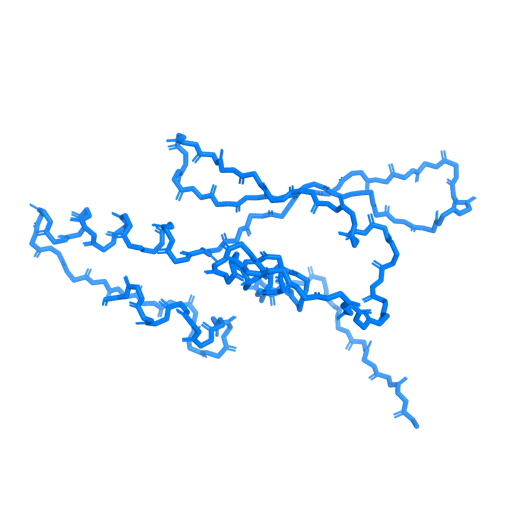 A 1 90 ? -14.990 -2.984 12.143 1.00 97.56 90 ALA A CA 1
ATOM 680 C C . ALA A 1 90 ? -14.897 -4.127 13.171 1.00 97.56 90 ALA A C 1
ATOM 682 O O . ALA A 1 90 ? -15.916 -4.563 13.706 1.00 97.56 90 ALA A O 1
ATOM 683 N N . HIS A 1 91 ? -13.682 -4.585 13.474 1.00 97.31 91 HIS A N 1
ATOM 684 C CA . HIS A 1 91 ? -13.418 -5.632 14.458 1.00 97.31 91 HIS A CA 1
ATOM 685 C C . HIS A 1 91 ? -12.874 -5.106 15.799 1.00 97.31 91 HIS A C 1
ATOM 687 O O . HIS A 1 91 ? -12.621 -5.900 16.704 1.00 97.31 91 HIS A O 1
ATOM 693 N N . GLY A 1 92 ? -12.716 -3.786 15.959 1.00 96.81 92 GLY A N 1
ATOM 694 C CA . GLY A 1 92 ? -12.174 -3.171 17.175 1.00 96.81 92 GLY A CA 1
ATOM 695 C C . GLY A 1 92 ? -10.673 -3.408 17.382 1.00 96.81 92 GLY A C 1
ATOM 696 O O . GLY A 1 92 ? -10.202 -3.394 18.519 1.00 96.81 92 GLY A O 1
ATOM 697 N N . PHE A 1 93 ? -9.920 -3.652 16.307 1.00 97.56 93 PHE A N 1
ATOM 698 C CA . PHE A 1 93 ? -8.475 -3.870 16.347 1.00 97.56 93 PHE A CA 1
ATOM 699 C C . PHE A 1 93 ? -7.688 -2.579 16.111 1.00 97.56 93 PHE A C 1
ATOM 701 O O . PHE A 1 93 ? -8.115 -1.692 15.375 1.00 97.56 93 PHE A O 1
ATOM 708 N N . GLY A 1 94 ? -6.495 -2.506 16.703 1.00 94.56 94 GLY A N 1
ATOM 709 C CA . GLY A 1 94 ? -5.494 -1.503 16.343 1.00 94.56 94 GLY A CA 1
ATOM 710 C C . GLY A 1 94 ? -4.692 -1.915 15.106 1.00 94.56 94 GLY A C 1
ATOM 711 O O . GLY A 1 94 ? -4.604 -3.097 14.775 1.00 94.56 94 GLY A O 1
ATOM 712 N N . VAL A 1 95 ? -4.068 -0.936 14.449 1.00 93.75 95 VAL A N 1
ATOM 713 C CA . VAL A 1 95 ? -3.164 -1.148 13.308 1.00 93.75 95 VAL A CA 1
ATOM 714 C C . VAL A 1 95 ? -1.728 -0.862 13.740 1.00 93.75 95 VAL A C 1
ATOM 716 O O . VAL A 1 95 ? -1.461 0.123 14.426 1.00 93.75 95 VAL A O 1
ATOM 719 N N . SER A 1 96 ? -0.795 -1.711 13.317 1.00 92.75 96 SER A N 1
ATOM 720 C CA . SER A 1 96 ? 0.643 -1.457 13.399 1.00 92.75 96 SER A CA 1
ATOM 721 C C . SER A 1 96 ? 1.233 -1.349 11.993 1.00 92.75 96 SER A C 1
ATOM 723 O O . SER A 1 96 ? 0.755 -1.982 11.053 1.00 92.75 96 SER A O 1
ATOM 725 N N . ILE A 1 97 ? 2.261 -0.514 11.839 1.00 89.31 97 ILE A N 1
ATOM 726 C CA . ILE A 1 97 ? 2.927 -0.260 10.557 1.00 89.31 97 ILE A CA 1
ATOM 727 C C . ILE A 1 97 ? 4.386 -0.673 10.682 1.00 89.31 97 ILE A C 1
ATOM 729 O O . ILE A 1 97 ? 5.066 -0.272 11.627 1.00 89.31 97 ILE A O 1
ATOM 733 N N . TRP A 1 98 ? 4.862 -1.442 9.706 1.00 87.38 98 TRP A N 1
ATOM 734 C CA . TRP A 1 98 ? 6.253 -1.860 9.590 1.00 87.38 98 TRP A CA 1
ATOM 735 C C . TRP A 1 98 ? 6.789 -1.500 8.193 1.00 87.38 98 TRP A C 1
ATOM 737 O O . TRP A 1 98 ? 6.227 -1.958 7.205 1.00 87.38 98 TRP A O 1
ATOM 747 N N . GLU A 1 99 ? 7.832 -0.691 8.023 1.00 82.00 99 GLU A N 1
ATOM 748 C CA . GLU A 1 99 ? 8.505 0.176 9.000 1.00 82.00 99 GLU A CA 1
ATOM 749 C C . GLU A 1 99 ? 8.346 1.661 8.639 1.00 82.00 99 GLU A C 1
ATOM 751 O O . GLU A 1 99 ? 8.081 2.044 7.492 1.00 82.00 99 GLU A O 1
ATOM 756 N N . LEU A 1 100 ? 8.512 2.523 9.643 1.00 79.62 100 LEU A N 1
ATOM 757 C CA . LEU A 1 100 ? 8.562 3.964 9.428 1.00 79.62 100 LEU A CA 1
ATOM 758 C C . LEU A 1 100 ? 9.833 4.312 8.642 1.00 79.62 100 LEU A C 1
ATOM 760 O O . LEU A 1 100 ? 10.930 3.939 9.037 1.00 79.62 100 LEU A O 1
ATOM 764 N N . GLY A 1 101 ? 9.674 5.047 7.540 1.00 78.56 101 GLY A N 1
ATOM 765 C CA . GLY A 1 101 ? 10.770 5.412 6.632 1.00 78.56 101 GLY A CA 1
ATOM 766 C C . GLY A 1 101 ? 10.700 4.736 5.260 1.00 78.56 101 GLY A C 1
ATOM 767 O O . GLY A 1 101 ? 11.254 5.274 4.306 1.00 78.56 101 GLY A O 1
ATOM 768 N N . GLN A 1 102 ? 9.952 3.634 5.125 1.00 77.62 102 GLN A N 1
ATOM 769 C CA . GLN A 1 102 ? 9.704 2.984 3.827 1.00 77.62 102 GLN A CA 1
ATOM 770 C C . GLN A 1 102 ? 8.416 3.471 3.148 1.00 77.62 102 GLN A C 1
ATOM 772 O O . GLN A 1 102 ? 8.296 3.448 1.920 1.00 77.62 102 GLN A O 1
ATOM 777 N N . ALA A 1 103 ? 7.442 3.914 3.947 1.00 75.69 103 ALA A N 1
ATOM 778 C CA . ALA A 1 103 ? 6.163 4.404 3.456 1.00 75.69 103 ALA A CA 1
ATOM 779 C C . ALA A 1 103 ? 6.279 5.817 2.865 1.00 75.69 103 ALA A C 1
ATOM 781 O O . ALA A 1 103 ? 6.917 6.706 3.433 1.00 75.69 103 ALA A O 1
ATOM 782 N N . ALA A 1 104 ? 5.587 6.052 1.749 1.00 78.25 104 ALA A N 1
ATOM 783 C CA . ALA A 1 104 ? 5.433 7.399 1.220 1.00 78.25 104 ALA A CA 1
ATOM 784 C C . ALA A 1 104 ? 4.561 8.250 2.171 1.00 78.25 104 ALA A C 1
ATOM 786 O O . ALA A 1 104 ? 3.516 7.765 2.613 1.00 78.25 104 ALA A O 1
ATOM 787 N N . PRO A 1 105 ? 4.912 9.526 2.444 1.00 80.50 105 PRO A N 1
ATOM 788 C CA . PRO A 1 105 ? 4.202 10.352 3.426 1.00 80.50 105 PRO A CA 1
ATOM 789 C C . PRO A 1 105 ? 2.688 10.479 3.202 1.00 80.50 105 PRO A C 1
ATOM 791 O O . PRO A 1 105 ? 1.929 10.592 4.157 1.00 80.50 105 PRO A O 1
ATOM 794 N N . PHE A 1 106 ? 2.223 10.420 1.951 1.00 79.06 106 PHE A N 1
ATOM 795 C CA . PHE A 1 106 ? 0.796 10.526 1.635 1.00 79.06 106 PHE A CA 1
ATOM 796 C C . PHE A 1 106 ? -0.035 9.327 2.125 1.00 79.06 106 PHE A C 1
ATOM 798 O O . PHE A 1 106 ? -1.252 9.448 2.229 1.00 79.06 106 PHE A O 1
ATOM 805 N N . LEU A 1 107 ? 0.587 8.178 2.418 1.00 81.88 107 LEU A N 1
ATOM 806 C CA . LEU A 1 107 ? -0.122 6.992 2.909 1.00 81.88 107 LEU A CA 1
ATOM 807 C C . LEU A 1 107 ? -0.657 7.185 4.330 1.00 81.88 107 LEU A C 1
ATOM 809 O O . LEU A 1 107 ? -1.685 6.608 4.667 1.00 81.88 107 LEU A O 1
ATOM 813 N N . PHE A 1 108 ? -0.015 8.035 5.135 1.00 85.50 108 PHE A N 1
ATOM 814 C CA . PHE A 1 108 ? -0.462 8.327 6.499 1.00 85.50 108 PHE A CA 1
ATOM 815 C C . PHE A 1 108 ? -1.774 9.121 6.542 1.00 85.50 108 PHE A C 1
ATOM 817 O O . PHE A 1 108 ? -2.456 9.097 7.556 1.00 85.50 108 PHE A O 1
ATOM 824 N N . ASN A 1 109 ? -2.172 9.764 5.438 1.00 86.69 109 ASN A N 1
ATOM 825 C CA . ASN A 1 109 ? -3.477 10.424 5.336 1.00 86.69 109 ASN A CA 1
ATOM 826 C C . ASN A 1 109 ? -4.647 9.427 5.263 1.00 86.69 109 ASN A C 1
ATOM 828 O O . ASN A 1 109 ? -5.797 9.842 5.362 1.00 86.69 109 ASN A O 1
ATOM 832 N N . ALA A 1 110 ? -4.364 8.145 5.011 1.00 82.88 110 ALA A N 1
ATOM 833 C CA . ALA A 1 110 ? -5.363 7.085 4.906 1.00 82.88 110 ALA A CA 1
ATOM 834 C C . ALA A 1 110 ? -5.511 6.252 6.194 1.00 82.88 110 ALA A C 1
ATOM 836 O O . ALA A 1 110 ? -6.245 5.261 6.177 1.00 82.88 110 ALA A O 1
ATOM 837 N N . LEU A 1 111 ? -4.792 6.622 7.262 1.00 83.56 111 LEU A N 1
ATOM 838 C CA . LEU A 1 111 ? -4.887 6.019 8.594 1.00 83.56 111 LEU A CA 1
ATOM 839 C C . LEU A 1 111 ? -5.991 6.658 9.437 1.00 83.56 111 LEU A C 1
ATOM 841 O O . LEU A 1 111 ? -6.247 7.869 9.254 1.00 83.56 111 LEU A O 1
#

Foldseek 3Di:
DDDDDDDDDDDFCPPLNVVLLVCVVPPDDDDDDDDDDDFCPPWHWDADPVLQWIKTKTFDDPPPDPDTDIDMDIDDHLRSLLVVVVVCVVVVHDDDDPDPPRDDPVNVVSD

Secondary structure (DSSP, 8-state):
-------TT-----HHHHHHHHHHHT-S----PPP--TTTTTPPPEEETTTTEEEEEEEES-TTSS-PEEEEEEE--HHHHHHHHHHHHHHT-----S-TTTS-GGGGGG-

pLDDT: mean 70.21, std 20.93, range [24.69, 97.56]

Radius of gyration: 16.2 Å; chains: 1; bounding box: 44×31×44 Å